Protein AF-A0A533TYS5-F1 (afdb_monomer_lite)

Structure (mmCIF, N/CA/C/O backbone):
data_AF-A0A533TYS5-F1
#
_entry.id   AF-A0A533TYS5-F1
#
loop_
_atom_site.group_PDB
_atom_site.id
_atom_site.type_symbol
_atom_site.label_atom_id
_atom_site.label_alt_id
_atom_site.label_comp_id
_atom_site.label_asym_id
_atom_site.label_entity_id
_atom_site.label_seq_id
_atom_site.pdbx_PDB_ins_code
_atom_site.Cartn_x
_atom_site.Cartn_y
_atom_site.Cartn_z
_atom_site.occupancy
_atom_site.B_iso_or_equiv
_atom_site.auth_seq_id
_atom_site.auth_comp_id
_atom_site.auth_asym_id
_atom_site.auth_atom_id
_atom_site.pdbx_PDB_model_num
ATOM 1 N N . MET A 1 1 ? 3.914 -24.786 -4.878 1.00 32.72 1 MET A N 1
ATOM 2 C CA . MET A 1 1 ? 4.202 -25.302 -6.235 1.00 32.72 1 MET A CA 1
ATOM 3 C C . MET A 1 1 ? 4.739 -24.160 -7.086 1.00 32.72 1 MET A C 1
ATOM 5 O O . MET A 1 1 ? 4.040 -23.157 -7.181 1.00 32.72 1 MET A O 1
ATOM 9 N N . PRO A 1 2 ? 5.956 -24.246 -7.646 1.00 48.59 2 PRO A N 1
ATOM 10 C CA . PRO A 1 2 ? 6.501 -23.188 -8.480 1.00 48.59 2 PRO A CA 1
ATOM 11 C C . PRO A 1 2 ? 6.232 -23.510 -9.950 1.00 48.59 2 PRO A C 1
ATOM 13 O O . PRO A 1 2 ? 6.825 -24.426 -10.505 1.00 48.59 2 PRO A O 1
ATOM 16 N N . ILE A 1 3 ? 5.355 -22.743 -10.590 1.00 43.88 3 ILE A N 1
ATOM 17 C CA . ILE A 1 3 ? 5.374 -22.607 -12.046 1.00 43.88 3 ILE A CA 1
ATOM 18 C C . ILE A 1 3 ? 5.134 -21.133 -12.346 1.00 43.88 3 ILE A C 1
ATOM 20 O O . ILE A 1 3 ? 4.001 -20.663 -12.352 1.00 43.88 3 ILE A O 1
ATOM 24 N N . ARG A 1 4 ? 6.209 -20.385 -12.590 1.00 52.25 4 ARG A N 1
ATOM 25 C CA . ARG A 1 4 ? 6.118 -19.199 -13.440 1.00 52.25 4 ARG A CA 1
ATOM 26 C C . ARG A 1 4 ? 6.972 -19.492 -14.663 1.00 52.25 4 ARG A C 1
ATOM 28 O O . ARG A 1 4 ? 8.191 -19.587 -14.564 1.00 52.25 4 ARG A O 1
ATOM 35 N N . LYS A 1 5 ? 6.288 -19.750 -15.781 1.00 49.59 5 LYS A N 1
ATOM 36 C CA . LYS A 1 5 ? 6.880 -19.827 -17.120 1.00 49.59 5 LYS A CA 1
ATOM 37 C C . LYS A 1 5 ? 7.639 -18.521 -17.408 1.00 49.59 5 LYS A C 1
ATOM 39 O O . LYS A 1 5 ? 7.236 -17.480 -16.883 1.00 49.59 5 LYS A O 1
ATOM 44 N N . PRO A 1 6 ? 8.703 -18.554 -18.226 1.00 46.62 6 PRO A N 1
ATOM 45 C CA . PRO A 1 6 ? 9.363 -17.331 -18.655 1.00 46.62 6 PRO A CA 1
ATOM 46 C C . PRO A 1 6 ? 8.379 -16.513 -19.496 1.00 46.62 6 PRO A C 1
ATOM 48 O O . PRO A 1 6 ? 7.795 -17.026 -20.450 1.00 46.62 6 PRO A O 1
ATOM 51 N N . LEU A 1 7 ? 8.170 -15.255 -19.112 1.00 50.41 7 LEU A N 1
ATOM 52 C CA . LEU A 1 7 ? 7.459 -14.286 -19.934 1.00 50.41 7 LEU A CA 1
ATOM 53 C C . LEU A 1 7 ? 8.402 -13.907 -21.077 1.00 50.41 7 LEU A C 1
ATOM 55 O O . LEU A 1 7 ? 9.390 -13.205 -20.881 1.00 50.41 7 LEU A O 1
ATOM 59 N N . THR A 1 8 ? 8.145 -14.461 -22.255 1.00 46.09 8 THR A N 1
ATOM 60 C CA . THR A 1 8 ? 8.804 -14.076 -23.501 1.00 46.09 8 THR A CA 1
ATOM 61 C C . THR A 1 8 ? 8.186 -12.768 -23.983 1.00 46.09 8 THR A C 1
ATOM 63 O O . THR A 1 8 ? 7.107 -12.769 -24.572 1.00 46.09 8 THR A O 1
ATOM 66 N N . GLY A 1 9 ? 8.872 -11.668 -23.693 1.00 47.41 9 GLY A N 1
ATOM 67 C CA . GLY A 1 9 ? 8.622 -10.327 -24.206 1.00 47.41 9 GLY A CA 1
ATOM 68 C C . GLY A 1 9 ? 9.894 -9.514 -23.989 1.00 47.41 9 GLY A C 1
ATOM 69 O O . GLY A 1 9 ? 10.353 -9.365 -22.855 1.00 47.41 9 GLY A O 1
ATOM 70 N N . GLU A 1 10 ? 10.525 -9.092 -25.079 1.00 53.81 10 GLU A N 1
ATOM 71 C CA . GLU A 1 10 ? 11.759 -8.309 -25.056 1.00 53.81 10 GLU A CA 1
ATOM 72 C C . GLU A 1 10 ? 11.500 -6.993 -24.287 1.00 53.81 10 GLU A C 1
ATOM 74 O O . GLU A 1 10 ? 10.536 -6.290 -24.574 1.00 53.81 10 GLU A O 1
ATOM 79 N N . ASN A 1 11 ? 12.335 -6.713 -23.273 1.00 59.00 11 ASN A N 1
ATOM 80 C CA . ASN A 1 11 ? 12.239 -5.656 -22.240 1.00 59.00 11 ASN A CA 1
ATOM 81 C C . ASN A 1 11 ? 11.318 -5.912 -21.026 1.00 59.00 11 ASN A C 1
ATOM 83 O O . ASN A 1 11 ? 10.492 -5.080 -20.661 1.00 59.00 11 ASN A O 1
ATOM 87 N N . THR A 1 12 ? 11.538 -7.013 -20.302 1.00 64.69 12 THR A N 1
ATOM 88 C CA . THR A 1 12 ? 11.068 -7.140 -18.908 1.00 64.69 12 THR A CA 1
ATOM 89 C C . THR A 1 12 ? 12.137 -6.606 -17.950 1.00 64.69 12 THR A C 1
ATOM 91 O O . THR A 1 12 ? 13.202 -7.214 -17.850 1.00 64.69 12 THR A O 1
ATOM 94 N N . MET A 1 13 ? 11.863 -5.519 -17.212 1.00 70.12 13 MET A N 1
ATOM 95 C CA . MET A 1 13 ? 12.747 -5.082 -16.121 1.00 70.12 13 MET A CA 1
ATOM 96 C C . MET A 1 13 ? 12.769 -6.166 -15.036 1.00 70.12 13 MET A C 1
ATOM 98 O O . MET A 1 13 ? 11.745 -6.470 -14.418 1.00 70.12 13 MET A O 1
ATOM 102 N N . ASN A 1 14 ? 13.926 -6.784 -14.810 1.00 86.31 14 ASN A N 1
ATOM 103 C CA . ASN A 1 14 ? 14.053 -7.871 -13.848 1.00 86.31 14 ASN A CA 1
ATOM 104 C C . ASN A 1 14 ? 14.375 -7.345 -12.435 1.00 86.31 14 ASN A C 1
ATOM 106 O O . ASN A 1 14 ? 14.826 -6.217 -12.234 1.00 86.31 14 ASN A O 1
ATOM 110 N N . ILE A 1 15 ? 14.193 -8.193 -11.419 1.00 88.81 15 ILE A N 1
ATOM 111 C CA . ILE A 1 15 ? 14.409 -7.810 -10.011 1.00 88.81 15 ILE A CA 1
ATOM 112 C C . ILE A 1 15 ? 15.851 -7.341 -9.746 1.00 88.81 15 ILE A C 1
ATOM 114 O O . ILE A 1 15 ? 16.069 -6.441 -8.936 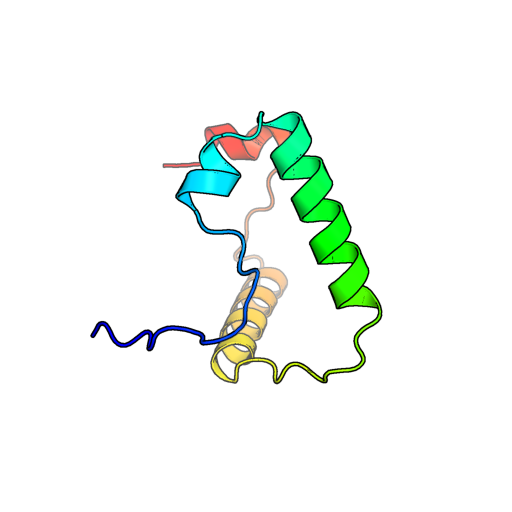1.00 88.81 15 ILE A O 1
ATOM 118 N N . ALA A 1 16 ? 16.847 -7.944 -10.393 1.00 90.44 16 ALA A N 1
ATOM 119 C CA . ALA A 1 16 ? 18.243 -7.533 -10.267 1.00 90.44 16 ALA A CA 1
ATOM 120 C C . ALA A 1 16 ? 18.498 -6.135 -10.856 1.00 90.44 16 ALA A C 1
ATOM 122 O O . ALA A 1 16 ? 19.359 -5.425 -10.347 1.00 90.44 16 ALA A O 1
ATOM 123 N N . GLU A 1 17 ? 17.746 -5.712 -11.871 1.00 89.44 17 GLU A N 1
ATOM 124 C CA . GLU A 1 17 ? 17.815 -4.361 -12.442 1.00 89.44 17 GLU A CA 1
ATOM 125 C C . GLU A 1 17 ? 17.119 -3.340 -11.540 1.00 89.44 17 GLU A C 1
ATOM 127 O O . GLU A 1 17 ? 17.723 -2.327 -11.197 1.00 89.44 17 GLU A O 1
ATOM 132 N N . VAL A 1 18 ? 15.926 -3.661 -11.026 1.00 91.19 18 VAL A N 1
ATOM 133 C CA . VAL A 1 18 ? 15.220 -2.830 -10.027 1.00 91.19 18 VAL A CA 1
ATOM 134 C C . VAL A 1 18 ? 16.075 -2.616 -8.771 1.00 91.19 18 VAL A C 1
ATOM 136 O O . VAL A 1 18 ? 16.052 -1.552 -8.153 1.00 91.19 18 VAL A O 1
ATOM 139 N N . LYS A 1 19 ? 16.870 -3.618 -8.374 1.00 92.94 19 LYS A N 1
ATOM 140 C CA . LYS A 1 19 ? 17.780 -3.511 -7.223 1.00 92.94 19 LYS A CA 1
AT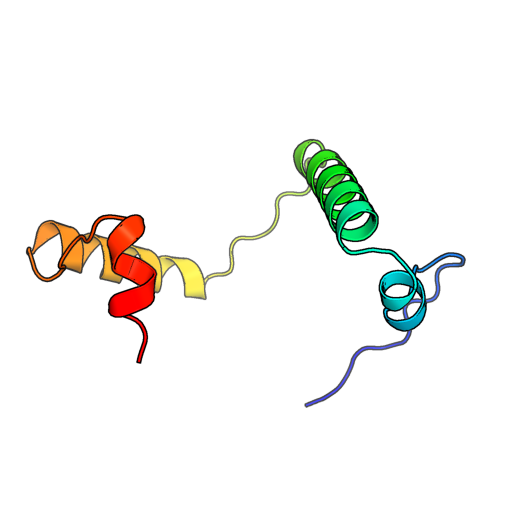OM 141 C C . LYS A 1 19 ? 18.940 -2.537 -7.438 1.00 92.94 19 LYS A C 1
ATOM 143 O O . LYS A 1 19 ? 19.486 -2.075 -6.439 1.00 92.94 19 LYS A O 1
ATOM 148 N N . LYS A 1 20 ? 19.304 -2.224 -8.688 1.00 95.31 20 LYS A N 1
ATOM 149 C CA . LYS A 1 20 ? 20.335 -1.220 -9.007 1.00 95.31 20 LYS A CA 1
ATOM 150 C C . LYS A 1 20 ? 19.824 0.211 -8.824 1.00 95.31 20 LYS A C 1
ATOM 152 O O . LYS A 1 20 ? 20.636 1.101 -8.606 1.00 95.31 20 LYS A O 1
ATOM 157 N N . LEU A 1 21 ? 18.507 0.416 -8.882 1.00 94.62 21 LEU A N 1
ATOM 158 C CA . LEU A 1 21 ? 17.875 1.708 -8.628 1.00 94.62 21 LEU A CA 1
ATOM 159 C C . LEU A 1 21 ? 17.988 2.086 -7.147 1.00 94.62 21 LEU A C 1
ATOM 161 O O . LEU A 1 21 ? 17.849 1.244 -6.246 1.00 94.62 21 LEU A O 1
ATOM 165 N N . SER A 1 22 ? 18.180 3.374 -6.888 1.00 97.12 22 SER A N 1
ATOM 166 C CA . SER A 1 22 ? 18.022 3.953 -5.559 1.00 97.12 22 SER A CA 1
ATOM 167 C C . SER A 1 22 ? 16.586 3.776 -5.058 1.00 97.12 22 SER A C 1
ATOM 169 O O . SER A 1 22 ? 15.645 3.533 -5.815 1.00 97.12 22 SER A O 1
ATOM 171 N N . THR A 1 23 ? 16.380 3.920 -3.748 1.00 96.38 23 THR A N 1
ATOM 172 C CA . THR A 1 23 ? 15.026 3.864 -3.177 1.00 96.38 23 THR A CA 1
ATOM 173 C C . THR A 1 23 ? 14.103 4.916 -3.789 1.00 96.38 23 THR A C 1
ATOM 175 O O . THR A 1 23 ? 12.941 4.610 -4.020 1.00 96.38 23 THR A O 1
ATOM 178 N N . LYS A 1 24 ? 14.617 6.116 -4.087 1.00 97.12 24 LYS A N 1
ATOM 179 C CA . LYS A 1 24 ? 13.840 7.184 -4.723 1.00 97.12 24 LYS A CA 1
ATOM 180 C C . LYS A 1 24 ? 13.374 6.769 -6.122 1.00 97.12 24 LYS A C 1
ATOM 182 O O . LYS A 1 24 ? 12.180 6.799 -6.382 1.00 97.12 24 LYS A O 1
ATOM 187 N N . GLU A 1 25 ? 14.290 6.301 -6.964 1.00 95.88 25 GLU A N 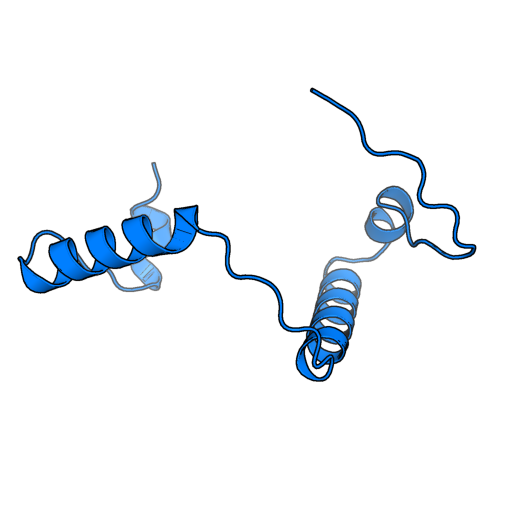1
ATOM 188 C CA . GLU A 1 25 ? 13.970 5.871 -8.334 1.00 95.88 25 GLU A CA 1
ATOM 189 C C . GLU A 1 25 ? 12.993 4.690 -8.346 1.00 95.88 25 GLU A C 1
ATOM 191 O O . GLU A 1 25 ? 12.087 4.640 -9.170 1.00 95.88 25 GLU A O 1
ATOM 196 N N . ARG A 1 26 ? 13.113 3.750 -7.396 1.00 95.44 26 ARG A N 1
ATOM 197 C CA . ARG A 1 26 ? 12.129 2.663 -7.260 1.00 95.44 26 ARG A CA 1
ATOM 198 C C . ARG A 1 26 ? 10.727 3.173 -6.946 1.00 95.44 26 ARG A C 1
ATOM 200 O O . ARG A 1 26 ? 9.766 2.608 -7.455 1.00 95.44 26 ARG A O 1
ATOM 207 N N . LEU A 1 27 ? 10.611 4.189 -6.092 1.00 96.31 27 LEU A N 1
ATOM 208 C CA . LEU A 1 27 ? 9.319 4.791 -5.762 1.00 96.31 27 LEU A CA 1
ATOM 209 C C . LEU A 1 27 ? 8.744 5.531 -6.971 1.00 96.31 27 LEU A C 1
ATOM 211 O O . LEU A 1 27 ? 7.580 5.335 -7.283 1.00 96.31 27 LEU A O 1
ATOM 215 N N . GLU A 1 28 ? 9.560 6.293 -7.699 1.00 95.12 28 GLU A N 1
ATOM 216 C CA . GLU A 1 28 ? 9.129 6.976 -8.929 1.00 95.12 28 GLU A CA 1
ATOM 217 C C . GLU A 1 28 ? 8.641 5.979 -9.992 1.00 95.12 28 GLU A C 1
ATOM 219 O O . GLU A 1 28 ? 7.572 6.164 -10.567 1.00 95.12 28 GLU A O 1
ATOM 224 N N . VAL A 1 29 ? 9.363 4.872 -10.197 1.00 94.12 29 VAL A N 1
ATOM 225 C CA . VAL A 1 29 ? 8.925 3.792 -11.098 1.00 94.12 29 VAL A CA 1
ATOM 226 C C . VAL A 1 29 ? 7.617 3.154 -10.616 1.00 94.12 29 VAL A C 1
ATOM 228 O O . VAL A 1 29 ? 6.757 2.844 -11.436 1.00 94.12 29 VAL A O 1
ATOM 231 N N . MET A 1 30 ? 7.439 2.972 -9.303 1.00 94.19 30 MET A N 1
ATOM 232 C CA . MET A 1 30 ? 6.196 2.435 -8.738 1.00 94.19 30 MET A CA 1
ATOM 233 C C . MET A 1 30 ? 4.998 3.350 -9.016 1.00 94.19 30 MET A C 1
ATOM 235 O O . MET A 1 30 ? 3.938 2.840 -9.365 1.00 94.19 30 MET A O 1
ATOM 239 N N . GLU A 1 31 ? 5.168 4.670 -8.908 1.00 94.12 31 GLU A N 1
ATOM 240 C CA . GLU A 1 31 ? 4.113 5.643 -9.227 1.00 94.12 31 GLU A CA 1
ATOM 241 C C . GLU A 1 31 ? 3.745 5.614 -10.714 1.00 94.12 31 GLU A C 1
ATOM 243 O O . GLU A 1 31 ? 2.566 5.579 -11.049 1.00 94.12 31 GLU A O 1
ATOM 248 N N . VAL A 1 32 ? 4.735 5.537 -11.610 1.00 92.12 32 VAL A N 1
ATOM 249 C CA . VAL A 1 32 ? 4.484 5.441 -13.061 1.00 92.12 32 VAL A CA 1
ATOM 250 C C . VAL A 1 32 ? 3.721 4.161 -13.415 1.00 92.12 32 VAL A C 1
ATOM 252 O O . VAL A 1 32 ? 2.785 4.201 -14.211 1.00 92.12 32 VAL A O 1
ATOM 255 N N . ILE A 1 33 ? 4.084 3.025 -12.806 1.00 90.12 33 ILE A N 1
ATOM 256 C CA . ILE A 1 33 ? 3.338 1.765 -12.969 1.00 90.12 33 ILE A CA 1
ATOM 257 C C . ILE A 1 33 ? 1.911 1.924 -12.438 1.00 90.12 33 ILE A C 1
ATOM 259 O O . ILE A 1 33 ? 0.958 1.464 -13.055 1.00 90.12 33 ILE A O 1
ATOM 263 N N . TRP A 1 34 ? 1.746 2.565 -11.283 1.00 90.50 34 TRP A N 1
ATOM 264 C CA . TRP A 1 34 ? 0.425 2.775 -10.703 1.00 90.50 34 TRP A CA 1
ATOM 265 C C . TRP A 1 34 ? -0.461 3.646 -11.604 1.00 90.50 34 TRP A C 1
ATOM 267 O O . TRP A 1 34 ? -1.619 3.309 -11.839 1.00 90.50 34 TRP A O 1
ATOM 277 N N . GLU A 1 35 ? 0.087 4.726 -12.160 1.00 89.31 35 GLU A N 1
ATOM 278 C CA . GLU A 1 35 ? -0.613 5.618 -13.088 1.00 89.31 35 GLU A CA 1
ATOM 279 C C . GLU A 1 35 ? -1.024 4.917 -14.389 1.00 89.31 35 GLU A C 1
ATOM 281 O O . GLU A 1 35 ? -2.129 5.164 -14.886 1.00 89.31 35 GLU A O 1
ATOM 286 N N . SER A 1 36 ? -0.187 4.012 -14.915 1.00 86.81 36 SER A N 1
ATOM 287 C CA . SER A 1 36 ? -0.541 3.237 -16.110 1.00 86.81 36 SER A CA 1
ATOM 288 C C . SER A 1 36 ? -1.737 2.319 -15.848 1.00 86.81 36 SER A C 1
ATOM 290 O O . SER A 1 36 ? -2.660 2.273 -16.655 1.00 86.81 36 SER A O 1
ATOM 292 N N . LEU A 1 37 ? -1.776 1.672 -14.677 1.00 84.75 37 LEU A N 1
ATOM 293 C CA . LEU A 1 37 ? -2.859 0.762 -14.289 1.00 84.75 37 LEU A CA 1
ATOM 294 C C . LEU A 1 37 ? -4.192 1.478 -14.022 1.00 84.75 37 LEU A C 1
ATOM 296 O O . LEU A 1 37 ? -5.249 0.882 -14.201 1.00 84.75 37 LEU A O 1
ATOM 300 N N . LEU A 1 38 ? -4.177 2.746 -13.595 1.00 82.19 38 LEU A N 1
ATOM 301 C CA . LEU A 1 38 ? -5.407 3.500 -13.297 1.00 82.19 38 LEU A CA 1
ATOM 302 C C . LEU A 1 38 ? -6.277 3.768 -14.532 1.00 82.19 38 LEU A C 1
ATOM 304 O O . LEU A 1 38 ? -7.489 3.938 -14.401 1.00 82.19 38 LEU A O 1
ATOM 308 N N . HIS A 1 39 ? -5.660 3.845 -15.709 1.00 72.62 39 HIS A N 1
ATOM 309 C CA . HIS A 1 39 ? -6.333 4.176 -16.967 1.00 72.62 39 HIS A CA 1
ATOM 310 C C . HIS A 1 39 ? -6.592 2.943 -17.840 1.00 72.62 39 HIS A C 1
ATOM 312 O O . HIS A 1 39 ? -7.250 3.047 -18.877 1.00 72.62 39 HIS A O 1
ATOM 318 N N . GLU A 1 40 ? -6.101 1.779 -17.420 1.00 69.31 40 GLU A N 1
ATOM 319 C CA . GLU A 1 40 ? -6.402 0.502 -18.047 1.00 69.31 40 GLU A CA 1
ATOM 320 C C . GLU A 1 40 ? -7.796 0.043 -17.597 1.00 69.31 40 GLU A C 1
ATOM 322 O O . GLU A 1 40 ? -8.051 -0.245 -16.432 1.00 69.31 40 GLU A O 1
ATOM 327 N N . SER A 1 41 ? -8.732 -0.017 -18.546 1.00 57.19 41 SER A N 1
ATOM 328 C CA . SER A 1 41 ? -10.112 -0.484 -18.348 1.00 57.19 41 SER A CA 1
ATOM 329 C C . SER A 1 41 ? -10.225 -2.002 -18.180 1.00 57.19 41 SER A C 1
ATOM 331 O O . SER A 1 41 ? -11.303 -2.562 -18.382 1.00 57.19 41 SER A O 1
ATOM 333 N N . GLU A 1 42 ? -9.116 -2.691 -17.923 1.00 68.19 42 GLU A N 1
ATOM 334 C CA . GLU A 1 42 ? -9.134 -4.131 -17.736 1.00 68.19 42 GLU A CA 1
ATOM 335 C C . GLU A 1 42 ? -9.847 -4.398 -16.408 1.00 68.19 42 GLU A C 1
ATOM 337 O O . GLU A 1 42 ? -9.348 -4.080 -15.328 1.00 68.19 42 GLU A O 1
ATOM 342 N N . GLU A 1 43 ? -11.084 -4.886 -16.501 1.00 67.25 43 GLU A N 1
ATOM 343 C CA . GLU A 1 43 ? -11.910 -5.238 -15.353 1.00 67.25 43 GLU A CA 1
ATOM 344 C C . GLU A 1 43 ? -11.210 -6.385 -14.617 1.00 67.25 43 GLU A C 1
ATOM 346 O O . GLU A 1 43 ? -11.368 -7.562 -14.938 1.00 67.25 43 GLU A O 1
ATOM 351 N N . LEU A 1 44 ? -10.352 -6.033 -13.658 1.00 70.38 44 LEU A N 1
ATOM 352 C CA . LEU A 1 44 ? -9.679 -7.013 -12.826 1.00 70.38 44 LEU A CA 1
ATOM 353 C C . LEU A 1 44 ? -10.748 -7.743 -12.019 1.00 70.38 44 LEU A C 1
ATOM 355 O O . LEU A 1 44 ? -11.384 -7.160 -11.135 1.00 70.38 44 LEU A O 1
ATOM 359 N N . GLU A 1 45 ? -10.935 -9.027 -12.317 1.00 76.38 45 GLU A N 1
ATOM 360 C CA . GLU A 1 45 ? -11.841 -9.878 -11.560 1.00 76.38 45 GLU A CA 1
ATOM 361 C C . GLU A 1 45 ? -11.428 -9.861 -10.084 1.00 76.38 45 GLU A C 1
ATOM 363 O O . GLU A 1 45 ? -10.341 -10.308 -9.698 1.00 76.38 45 GLU A O 1
ATOM 368 N N . ILE A 1 46 ? -12.300 -9.310 -9.237 1.00 76.62 46 ILE A N 1
ATOM 369 C CA . ILE A 1 46 ? -12.078 -9.306 -7.795 1.00 76.62 46 ILE A CA 1
ATOM 370 C C . ILE A 1 46 ? -12.081 -10.767 -7.339 1.00 76.62 46 ILE A C 1
ATOM 372 O O . ILE A 1 46 ? -13.065 -11.467 -7.575 1.00 76.62 46 ILE A O 1
ATOM 376 N N . PRO A 1 47 ? -11.035 -11.248 -6.643 1.00 87.31 47 PRO A N 1
ATOM 377 C CA . PRO A 1 47 ? -11.014 -12.633 -6.205 1.00 87.31 47 PRO A CA 1
ATOM 378 C C . PRO A 1 47 ? -12.209 -12.960 -5.303 1.00 87.31 47 PRO A C 1
ATOM 380 O O . PRO A 1 47 ? -12.461 -12.262 -4.319 1.00 87.31 47 PRO A O 1
ATOM 383 N N . GLU A 1 48 ? -12.890 -14.076 -5.564 1.00 88.00 48 GLU A N 1
ATOM 384 C CA . GLU A 1 48 ? -14.083 -14.486 -4.803 1.00 88.00 48 GLU A CA 1
ATOM 385 C C . GLU A 1 48 ? -13.828 -14.633 -3.292 1.00 88.00 48 GLU A C 1
ATOM 387 O O . GLU A 1 48 ? -14.697 -14.355 -2.463 1.00 88.00 48 GLU A O 1
ATOM 392 N N . TRP A 1 49 ? -12.601 -14.996 -2.897 1.00 91.56 49 TRP A N 1
ATOM 393 C CA . TRP A 1 49 ? -12.214 -15.103 -1.484 1.00 91.56 49 TRP A CA 1
ATOM 394 C C . TRP A 1 49 ? -12.200 -13.753 -0.753 1.00 91.56 49 TRP A C 1
ATOM 396 O O . TRP A 1 49 ? -12.220 -13.716 0.480 1.00 91.56 49 TRP A O 1
ATOM 406 N N . HIS A 1 50 ? -12.162 -12.637 -1.483 1.00 92.44 50 HIS A N 1
ATOM 407 C CA . HIS A 1 50 ? -12.001 -11.308 -0.906 1.00 92.44 50 HIS A CA 1
ATOM 408 C C . HIS A 1 50 ? -13.286 -10.836 -0.210 1.00 92.44 50 HIS A C 1
ATOM 410 O O . HIS A 1 50 ? -13.246 -10.271 0.888 1.00 92.44 50 HIS A O 1
ATOM 416 N N . LYS A 1 51 ? -14.443 -11.157 -0.800 1.00 90.31 51 LYS A N 1
ATOM 417 C CA . LYS A 1 51 ? -15.776 -10.801 -0.298 1.00 90.31 51 LYS A CA 1
ATOM 418 C C . LYS A 1 51 ? -16.053 -11.271 1.141 1.00 90.31 51 LYS A C 1
ATOM 420 O O . LYS A 1 51 ? -16.384 -10.413 1.964 1.00 90.31 51 LYS A O 1
ATOM 425 N N . PRO A 1 52 ? -15.897 -12.560 1.509 1.00 94.56 52 PRO A N 1
ATOM 426 C CA . PRO A 1 52 ? -16.184 -13.010 2.875 1.00 94.56 52 PRO A CA 1
ATOM 427 C C . PRO A 1 52 ? -15.280 -12.356 3.932 1.00 94.56 52 PRO A C 1
ATOM 429 O O . PRO A 1 52 ? -15.724 -12.103 5.051 1.00 94.56 52 PRO A O 1
ATOM 432 N N . ILE A 1 53 ? -14.032 -12.010 3.591 1.00 95.12 53 ILE A N 1
ATOM 433 C CA . ILE A 1 53 ? -13.122 -11.312 4.514 1.00 95.12 53 ILE A CA 1
ATOM 434 C C . ILE A 1 53 ? -13.603 -9.887 4.787 1.00 95.12 53 ILE A C 1
ATOM 436 O O . ILE A 1 53 ? -13.595 -9.449 5.941 1.00 95.12 53 ILE A O 1
ATOM 440 N N . LEU A 1 54 ? -14.023 -9.158 3.749 1.00 94.56 54 LEU A N 1
ATOM 441 C CA . LEU A 1 54 ? -14.565 -7.806 3.906 1.00 94.56 54 LEU A CA 1
ATOM 442 C C . LEU A 1 54 ? -15.853 -7.819 4.733 1.00 94.56 54 LEU A C 1
ATOM 444 O O . LEU A 1 54 ? -15.982 -7.017 5.657 1.00 94.56 54 LEU A O 1
ATOM 448 N N . GLN A 1 55 ? -16.744 -8.780 4.476 1.00 95.69 55 GLN A N 1
ATOM 449 C CA . GLN A 1 55 ? -17.975 -8.960 5.251 1.00 95.69 55 GLN A CA 1
ATOM 450 C C . GLN A 1 55 ? -17.689 -9.226 6.733 1.00 95.69 55 GLN A C 1
ATOM 452 O O . GLN A 1 55 ? -18.306 -8.614 7.605 1.00 95.69 55 GLN A O 1
ATOM 457 N N . GLU A 1 56 ? -16.723 -10.092 7.047 1.00 96.12 56 GLU A N 1
ATOM 458 C CA . GLU A 1 56 ? -16.350 -10.367 8.437 1.00 96.12 56 GLU A CA 1
ATOM 459 C C . GLU A 1 56 ? -15.724 -9.140 9.116 1.00 96.12 56 GLU A C 1
ATOM 461 O O . GLU A 1 56 ? -16.062 -8.819 10.260 1.00 96.12 56 GLU A O 1
ATOM 466 N N . ARG A 1 57 ? -14.853 -8.400 8.416 1.00 95.56 57 ARG A N 1
ATOM 467 C CA . ARG A 1 57 ? -14.282 -7.142 8.930 1.00 95.56 57 ARG A CA 1
ATOM 468 C C . ARG A 1 57 ? -15.378 -6.118 9.222 1.00 95.56 57 ARG A C 1
ATOM 470 O O . ARG A 1 57 ? -15.399 -5.552 10.314 1.00 95.56 57 ARG A O 1
ATOM 477 N N . GLU A 1 58 ? -16.314 -5.933 8.297 1.00 96.25 58 GLU A N 1
ATOM 478 C CA . GLU A 1 58 ? -17.454 -5.031 8.460 1.00 96.25 58 GLU A CA 1
ATOM 479 C C . GLU A 1 58 ? -18.345 -5.452 9.638 1.00 96.25 58 GLU A C 1
ATOM 481 O O . GLU A 1 58 ? -18.698 -4.627 10.485 1.00 96.25 58 GLU A O 1
ATOM 486 N N . ARG A 1 59 ? -18.653 -6.749 9.761 1.00 97.56 59 ARG A N 1
ATOM 487 C CA . ARG A 1 59 ? -19.421 -7.299 10.887 1.00 97.56 59 ARG A CA 1
ATOM 488 C C . ARG A 1 59 ? -18.731 -7.020 12.222 1.00 97.56 59 ARG A C 1
ATOM 490 O O . ARG A 1 59 ? -19.390 -6.644 13.194 1.00 97.56 59 ARG A O 1
ATOM 497 N N . ARG A 1 60 ? -17.408 -7.187 12.303 1.00 97.00 60 ARG A N 1
ATOM 498 C CA . ARG A 1 60 ? -16.639 -6.885 13.522 1.00 97.00 60 ARG A CA 1
ATOM 499 C C . ARG A 1 60 ? -16.671 -5.400 13.872 1.00 97.00 60 ARG A C 1
ATOM 501 O O . ARG A 1 60 ? -16.791 -5.088 15.054 1.00 97.00 60 ARG A O 1
ATOM 508 N N . ILE A 1 61 ? -16.626 -4.514 12.875 1.00 96.12 61 ILE A N 1
ATOM 509 C CA . ILE A 1 61 ? -16.792 -3.066 13.074 1.00 96.12 61 ILE A CA 1
ATOM 510 C C . ILE A 1 61 ? -18.186 -2.770 13.641 1.00 96.12 61 ILE A C 1
ATOM 512 O O . ILE A 1 61 ? -18.293 -2.194 14.721 1.00 96.12 61 ILE A O 1
ATOM 516 N N . LYS A 1 62 ? -19.247 -3.251 12.977 1.00 96.19 62 LYS A N 1
ATOM 517 C CA . LYS A 1 62 ? -20.647 -3.033 13.393 1.00 96.19 62 LYS A CA 1
ATOM 518 C C . LYS A 1 62 ? -20.964 -3.593 14.782 1.00 96.19 62 LYS A C 1
ATOM 520 O O . LYS A 1 62 ? -21.788 -3.038 15.495 1.00 96.19 62 LYS A O 1
ATOM 525 N N . THR A 1 63 ? -20.313 -4.688 15.175 1.00 96.62 63 THR A N 1
ATOM 526 C CA . THR A 1 63 ? -20.517 -5.332 16.487 1.00 96.62 63 THR A CA 1
ATOM 527 C C . THR A 1 63 ? -19.605 -4.794 17.592 1.00 96.62 63 THR A C 1
ATOM 529 O O . THR A 1 63 ? -19.593 -5.360 18.683 1.00 96.62 63 THR A O 1
ATOM 532 N N . GLY A 1 64 ? -18.815 -3.744 17.331 1.00 94.12 64 GLY A N 1
ATOM 533 C CA . GLY A 1 64 ? -17.894 -3.170 18.319 1.00 94.12 64 GLY A CA 1
ATOM 534 C C . GLY A 1 64 ? -16.731 -4.095 18.704 1.00 94.12 64 GLY A C 1
ATOM 535 O O . GLY A 1 64 ? -16.085 -3.890 19.725 1.00 94.12 64 GLY A O 1
ATOM 536 N N . LYS A 1 65 ? -16.439 -5.124 17.894 1.00 93.12 65 LYS A N 1
ATOM 537 C CA . LYS A 1 65 ? -15.379 -6.130 18.127 1.00 93.12 65 LYS A CA 1
ATOM 538 C C . LYS A 1 65 ? -14.039 -5.747 17.480 1.00 93.12 65 LYS A C 1
ATOM 540 O O . LYS A 1 65 ? -13.234 -6.617 17.115 1.00 93.12 65 LYS A O 1
ATOM 545 N N . VAL A 1 66 ? -13.817 -4.451 17.286 1.00 93.00 66 VAL A N 1
ATOM 546 C CA . VAL A 1 66 ? -12.590 -3.870 16.730 1.00 93.00 66 VAL A CA 1
ATOM 547 C C . VAL A 1 66 ? -12.122 -2.724 17.613 1.00 93.00 66 VAL A C 1
ATOM 549 O O . VAL A 1 66 ? -12.931 -1.992 18.175 1.00 93.00 66 VAL A O 1
ATOM 552 N N . ARG A 1 67 ? -10.804 -2.551 17.701 1.00 90.31 67 ARG A N 1
ATOM 553 C CA . ARG A 1 67 ? -10.179 -1.371 18.293 1.00 90.31 67 ARG A CA 1
ATOM 554 C C . ARG A 1 67 ? -9.509 -0.593 17.172 1.00 90.31 67 ARG A C 1
ATOM 556 O O . ARG A 1 67 ? -8.589 -1.112 16.543 1.00 90.31 67 ARG A O 1
ATOM 563 N N . PHE A 1 68 ? -9.966 0.629 16.933 1.00 90.62 68 PHE A N 1
ATOM 564 C CA . PHE A 1 68 ? -9.257 1.563 16.068 1.00 90.62 68 PHE A CA 1
ATOM 565 C C . PHE A 1 68 ? -8.109 2.183 16.859 1.00 90.62 68 PHE A C 1
ATOM 567 O O . PHE A 1 68 ? -8.273 2.514 18.032 1.00 90.62 68 PHE A O 1
ATOM 574 N N . ILE A 1 69 ? -6.949 2.305 16.225 1.00 92.25 69 ILE A N 1
ATOM 575 C CA .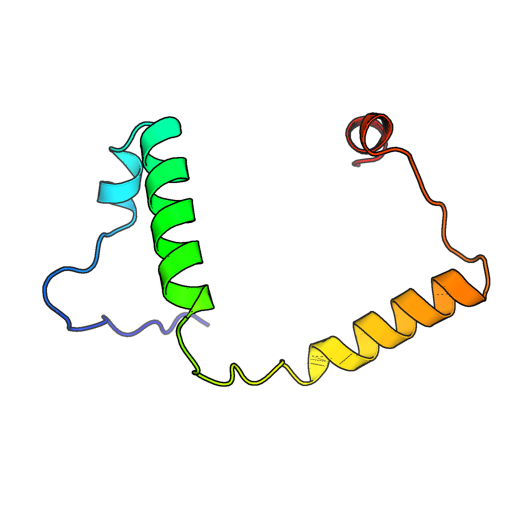 ILE A 1 69 ? -5.789 2.990 16.790 1.00 92.25 69 ILE A CA 1
ATOM 576 C C . ILE A 1 69 ? -5.354 4.091 15.822 1.00 92.25 69 ILE A C 1
ATOM 578 O O . ILE A 1 69 ? -5.476 3.902 14.605 1.00 92.25 69 ILE A O 1
ATOM 582 N N . PRO A 1 70 ? -4.847 5.228 16.320 1.00 91.50 70 PRO A N 1
ATOM 583 C CA . PRO A 1 70 ? -4.180 6.211 15.481 1.00 91.50 70 PRO A CA 1
ATOM 584 C C . PRO A 1 70 ? -3.025 5.573 14.704 1.00 91.50 70 PRO A C 1
ATOM 586 O O . PRO A 1 70 ? -2.324 4.697 15.214 1.00 91.50 70 PRO A O 1
ATOM 589 N N . LEU A 1 71 ? -2.767 6.054 13.486 1.00 88.62 71 LEU A N 1
ATOM 590 C CA . LEU A 1 71 ? -1.660 5.541 12.673 1.00 88.62 71 LEU A CA 1
ATOM 591 C C . LEU A 1 71 ? -0.298 5.702 13.376 1.00 88.62 71 LEU A C 1
ATOM 593 O O . LEU A 1 71 ? 0.572 4.843 13.248 1.00 88.62 71 LEU A O 1
ATOM 597 N N . SER A 1 72 ? -0.132 6.759 14.177 1.00 89.75 72 SER A N 1
ATOM 598 C CA . SER A 1 72 ? 1.054 6.993 15.015 1.00 89.75 72 SER A CA 1
ATOM 599 C C . SER A 1 72 ? 1.296 5.893 16.059 1.00 89.75 72 SER A C 1
ATOM 601 O O . SER A 1 72 ? 2.437 5.676 16.470 1.00 89.75 72 SER A O 1
ATOM 603 N N . GLU A 1 73 ? 0.251 5.172 16.469 1.00 90.00 73 GLU A N 1
ATOM 604 C CA . GLU A 1 73 ? 0.318 4.086 17.450 1.00 90.00 73 GLU A CA 1
ATOM 605 C C . GLU A 1 73 ? 0.500 2.706 16.804 1.00 90.00 73 GLU A C 1
ATOM 607 O O . GLU A 1 73 ? 0.865 1.752 17.493 1.00 90.00 73 GLU A O 1
ATOM 612 N N . LEU A 1 74 ? 0.333 2.594 15.480 1.00 89.44 74 LEU A N 1
ATOM 613 C CA . LEU A 1 74 ? 0.419 1.324 14.753 1.00 89.44 74 LEU A CA 1
ATOM 614 C C . LEU A 1 74 ? 1.769 0.622 14.944 1.00 89.44 74 LEU A C 1
ATOM 616 O O . LEU A 1 74 ? 1.798 -0.579 15.196 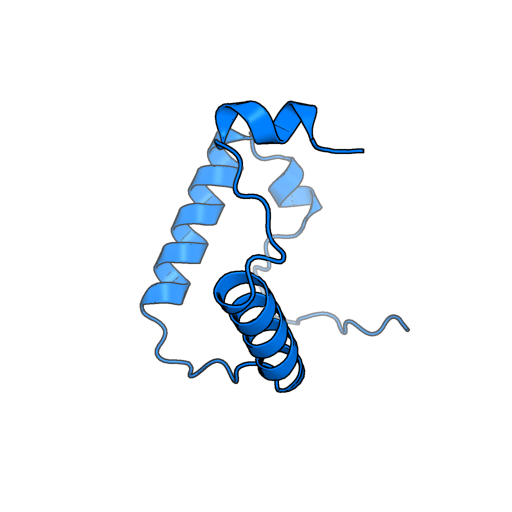1.00 89.44 74 LEU A O 1
ATOM 620 N N . LYS A 1 75 ? 2.882 1.371 14.898 1.00 81.12 75 LYS A N 1
ATOM 621 C CA . LYS A 1 75 ? 4.238 0.814 15.080 1.00 81.12 75 LYS A CA 1
ATOM 622 C C . LYS A 1 75 ? 4.439 0.144 16.442 1.00 81.12 75 LYS A C 1
ATOM 624 O O .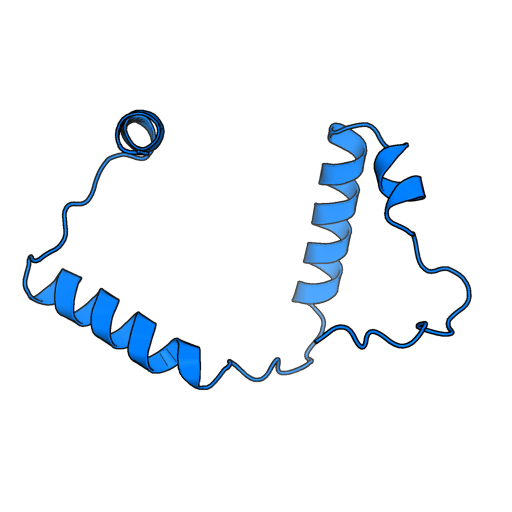 LYS A 1 75 ? 5.268 -0.745 16.555 1.00 81.12 75 LYS A O 1
ATOM 629 N N . LYS A 1 76 ? 3.702 0.576 17.471 1.00 80.56 76 LYS A N 1
ATOM 630 C CA . LYS A 1 76 ? 3.783 0.018 18.831 1.00 80.56 76 LYS A CA 1
ATOM 631 C C . LYS A 1 76 ? 2.878 -1.202 19.018 1.00 80.56 76 LYS A C 1
ATOM 633 O O . LYS A 1 76 ? 3.046 -1.938 19.980 1.00 80.56 76 LYS A O 1
ATOM 638 N N . ALA A 1 77 ? 1.898 -1.376 18.133 1.00 71.88 77 ALA A N 1
ATOM 639 C CA . ALA A 1 77 ? 0.899 -2.438 18.192 1.00 71.88 77 ALA A CA 1
ATOM 640 C C . ALA A 1 77 ? 1.253 -3.656 17.317 1.00 71.88 77 ALA A C 1
ATOM 642 O O . ALA A 1 77 ? 0.467 -4.601 17.253 1.00 71.88 77 ALA A O 1
ATOM 643 N N . GLN A 1 78 ? 2.396 -3.623 16.625 1.00 65.69 78 GLN A N 1
ATOM 644 C CA . GLN A 1 78 ? 2.907 -4.745 15.841 1.00 65.69 78 GLN A CA 1
ATOM 645 C C . GLN A 1 78 ? 3.601 -5.752 16.786 1.00 65.69 78 GLN A C 1
ATOM 647 O O . GLN A 1 78 ? 4.340 -5.301 17.663 1.00 65.69 78 GLN A O 1
ATOM 652 N N . PRO A 1 79 ? 3.331 -7.067 16.670 1.00 55.78 79 PRO A N 1
ATOM 653 C CA . PRO A 1 79 ? 4.029 -8.097 17.442 1.00 55.78 79 PRO A CA 1
ATOM 654 C C . PRO A 1 79 ? 5.512 -8.214 17.074 1.00 55.78 79 PRO A C 1
ATOM 656 O O . PRO A 1 79 ? 5.867 -7.878 15.920 1.00 55.78 79 PRO A O 1
#

Secondary structure (DSSP, 8-state):
---------S----HHHHTTS-HHHHHHHHHHHHHHHHS--------TTHHHHHHHHHHHHHTT------HHHHTTS--

pLDDT: mean 82.06, std 16.88, range [32.72, 97.56]

Radius of gyration: 19.39 Å; chains: 1; bounding box: 41×32×44 Å

Foldseek 3Di:
DDDDDDDPDPDDCDPVNLVVDDPVVNVVVVVVVVVVVVPDPPPPPDDPVVVVVVVVVVVCVVVVVDDDDPPVCVVVVDD

Sequence (79 aa):
MPIRKPLTGENTMNIAEVKKLSTKERLEVMEVIWESLLHESEELEIPEWHKPILQERERRIKTGKVRFIPLSELKKAQP